Protein AF-A0A927M3L9-F1 (afdb_monomer)

Secondary structure (DSSP, 8-state):
-HHHHHHHHHHHHHSSSSS-GGGTS-HHHHHHHHHHHHHTT-HHHHHHHHHHHHHH----PPB-S-EEEE--TT-SS---HHHHHHHBS-EEEEE----S--TTHHHH-HHHHHHHHHHHHHHT-

Sequence (125 aa):
MGQAAWIYEKFAEWTDTDHDPEQVLTKDELLDNITLYWLTNTAASSARIYWEYAVAGTTTVKLDLPVGLSVFPREIVRVPRIWAERAFSDVVYFNDRVPAGGHFAAFEQPGIFTEEIRRFARQLR

InterPro domains:
  IPR029058 Alpha/Beta hydrolase fold [G3DSA:3.40.50.1820] (1-125)
  IPR029058 Alpha/Beta hydrolase fold [SSF53474] (2-123)

Solvent-accessible surface area (backbone atoms only — not comparable to full-atom values): 7274 Å² total; per-residue (Å²): 112,69,70,53,54,65,52,49,51,50,43,18,72,30,32,68,34,95,62,42,34,66,82,59,38,53,70,65,62,55,46,51,57,48,44,53,41,57,79,67,67,33,66,68,66,64,53,44,56,59,55,54,47,65,72,71,54,89,79,90,67,80,41,88,53,83,36,67,47,75,35,33,73,38,30,92,75,69,76,53,68,75,56,50,62,70,51,28,79,34,72,73,30,78,40,77,76,45,91,66,26,13,62,51,32,61,73,56,28,47,70,60,44,52,50,53,52,52,57,38,55,60,67,76,107

Organism: NCBI:txid1544732

Foldseek 3Di:
DVLLVVQLQCCLQFKQDVSCNCVQAPPVRSVVVSVVCVVVVCPVVVCVVVVVDVVVDDDQDEAADADADAAAPREPDRDDPVNVVVRYVHDQYYHDVQPGIGDPCCRRPVPSVVVSVVVSVVSVD

Radius of gyration: 16.93 Å; Cα contacts (8 Å, |Δi|>4): 145; chains: 1; bounding box: 40×29×40 Å

Mean predicted aligned error: 3.59 Å

pLDDT: mean 94.78, std 6.06, range [66.0, 98.69]

Nearest PDB structures (foldseek):
  5f4z-assembly3_E  TM=9.440E-01  e=2.034E-08  Streptomyces carzinostaticus subsp. neocarzinostaticus
  4qa9-assembly1_A  TM=8.925E-01  e=3.391E-07  Streptomyces carzinostaticus subsp. neocarzinostaticus
  6ix2-assembly1_A  TM=8.338E-01  e=4.901E-05  Aspergillus usamii
  6ix4-assembly1_B  TM=8.268E-01  e=4.901E-05  Aspergillus usamii
  4qla-assembly1_B  TM=8.390E-01  e=1.147E-04  Bombyx mori

Structure (mmCIF, N/CA/C/O backbone):
data_AF-A0A927M3L9-F1
#
_entry.id   AF-A0A927M3L9-F1
#
loop_
_atom_site.group_PDB
_atom_site.id
_atom_site.type_symbol
_atom_site.label_atom_id
_atom_site.label_alt_id
_atom_site.label_comp_id
_atom_site.label_asym_id
_atom_site.label_entity_id
_atom_site.label_seq_id
_atom_site.pdbx_PDB_ins_code
_atom_site.Cartn_x
_atom_site.Cartn_y
_atom_site.Cartn_z
_atom_site.occupancy
_atom_site.B_iso_or_equiv
_atom_site.auth_seq_id
_atom_site.auth_comp_id
_atom_site.auth_asym_id
_atom_site.auth_atom_id
_atom_site.pdbx_PDB_model_num
ATOM 1 N N . MET A 1 1 ? 19.461 -3.176 -13.000 1.00 76.88 1 MET A N 1
ATOM 2 C CA . MET A 1 1 ? 19.053 -4.519 -12.529 1.00 76.88 1 MET A CA 1
ATOM 3 C C . MET A 1 1 ? 18.798 -4.567 -11.022 1.00 76.88 1 MET A C 1
ATOM 5 O O . MET A 1 1 ? 17.689 -4.920 -10.658 1.00 76.88 1 MET A O 1
ATOM 9 N N . GLY A 1 2 ? 19.731 -4.157 -10.148 1.00 95.56 2 GLY A N 1
ATOM 10 C CA . GLY A 1 2 ? 19.532 -4.246 -8.684 1.00 95.56 2 GLY A CA 1
ATOM 11 C C . GLY A 1 2 ? 18.315 -3.486 -8.126 1.00 95.56 2 GLY A C 1
ATOM 12 O O . GLY A 1 2 ? 17.540 -4.067 -7.377 1.00 95.56 2 GLY A O 1
ATOM 13 N N . GLN A 1 3 ? 18.100 -2.229 -8.543 1.00 96.81 3 GLN A N 1
ATOM 14 C CA . GLN A 1 3 ? 16.969 -1.407 -8.073 1.00 96.81 3 GLN A CA 1
ATOM 15 C C . GLN A 1 3 ? 15.605 -2.057 -8.348 1.00 96.81 3 GLN A C 1
ATOM 17 O O . GLN A 1 3 ? 14.761 -2.131 -7.461 1.00 96.81 3 GLN A O 1
ATOM 22 N N . ALA A 1 4 ? 15.407 -2.524 -9.583 1.00 97.50 4 ALA A N 1
ATOM 23 C CA . ALA A 1 4 ? 14.156 -3.137 -10.007 1.00 97.50 4 ALA A CA 1
ATOM 24 C C . ALA A 1 4 ? 13.892 -4.441 -9.249 1.00 97.50 4 ALA A C 1
ATOM 26 O O . ALA A 1 4 ? 12.800 -4.615 -8.731 1.00 97.50 4 ALA A O 1
ATOM 27 N N . ALA A 1 5 ? 14.901 -5.310 -9.114 1.00 97.94 5 ALA A N 1
ATOM 28 C CA . ALA A 1 5 ? 14.761 -6.562 -8.371 1.00 97.94 5 ALA A CA 1
ATOM 29 C C . ALA A 1 5 ? 14.396 -6.327 -6.895 1.00 97.94 5 ALA A C 1
ATOM 31 O O . ALA A 1 5 ? 13.516 -6.999 -6.369 1.00 97.94 5 ALA A O 1
ATOM 32 N N . TRP A 1 6 ? 15.036 -5.345 -6.249 1.00 98.00 6 TRP A N 1
ATOM 33 C CA . TRP A 1 6 ? 14.796 -5.025 -4.840 1.00 98.00 6 TRP A CA 1
ATOM 34 C C . TRP A 1 6 ? 13.368 -4.544 -4.563 1.00 98.00 6 TRP A C 1
ATOM 36 O O . TRP A 1 6 ? 12.777 -4.911 -3.554 1.00 98.00 6 TRP A O 1
ATOM 46 N N . ILE A 1 7 ? 12.811 -3.713 -5.449 1.00 98.25 7 ILE A N 1
ATOM 47 C CA . ILE A 1 7 ? 11.434 -3.225 -5.307 1.00 98.25 7 ILE A CA 1
ATOM 48 C C . ILE A 1 7 ? 10.428 -4.299 -5.743 1.00 98.25 7 ILE A C 1
ATOM 50 O O . ILE A 1 7 ? 9.442 -4.523 -5.047 1.00 98.25 7 ILE A O 1
ATOM 54 N N . TYR A 1 8 ? 10.671 -4.977 -6.870 1.00 98.00 8 TYR A N 1
ATOM 55 C CA . TYR A 1 8 ? 9.743 -5.965 -7.429 1.00 98.00 8 TYR A CA 1
ATOM 56 C C . TYR A 1 8 ? 9.466 -7.119 -6.463 1.00 98.00 8 TYR A C 1
ATOM 58 O O . TYR A 1 8 ? 8.322 -7.543 -6.339 1.00 98.00 8 TYR A O 1
ATOM 66 N N . GLU A 1 9 ? 10.481 -7.591 -5.734 1.00 97.62 9 GLU A N 1
ATOM 67 C CA . GLU A 1 9 ? 10.293 -8.634 -4.718 1.00 97.62 9 GLU A CA 1
ATOM 68 C C . GLU A 1 9 ? 9.250 -8.235 -3.664 1.00 97.62 9 GLU A C 1
ATOM 70 O O . GLU A 1 9 ? 8.462 -9.079 -3.257 1.00 97.62 9 GLU A O 1
ATOM 75 N N . LYS A 1 10 ? 9.136 -6.951 -3.298 1.00 97.69 10 LYS A N 1
ATOM 76 C CA . LYS A 1 10 ? 8.090 -6.496 -2.365 1.00 97.69 10 LYS A CA 1
ATOM 77 C C . LYS A 1 10 ? 6.699 -6.567 -2.963 1.00 97.69 10 LYS A C 1
ATOM 79 O O . LYS A 1 10 ? 5.771 -6.950 -2.263 1.00 97.69 10 LYS A O 1
ATOM 84 N N . PHE A 1 11 ? 6.545 -6.245 -4.244 1.00 97.94 11 PHE A N 1
ATOM 85 C CA . PHE A 1 11 ? 5.267 -6.457 -4.919 1.00 97.94 11 PHE A CA 1
ATOM 86 C C . PHE A 1 11 ? 4.914 -7.944 -4.965 1.00 97.94 11 PHE A C 1
ATOM 88 O O . PHE A 1 11 ? 3.787 -8.299 -4.638 1.00 97.94 11 PHE A O 1
ATOM 95 N N . ALA A 1 12 ? 5.871 -8.813 -5.290 1.00 97.00 12 ALA A N 1
ATOM 96 C CA . ALA A 1 12 ? 5.629 -10.251 -5.322 1.00 97.00 12 ALA A CA 1
ATOM 97 C C . ALA A 1 12 ? 5.239 -10.814 -3.947 1.00 97.00 12 ALA A C 1
ATOM 99 O O . ALA A 1 12 ? 4.265 -11.546 -3.846 1.00 97.00 12 ALA A O 1
ATOM 100 N N . GLU A 1 13 ? 5.949 -10.443 -2.884 1.00 97.06 13 GLU A N 1
ATOM 101 C CA . GLU A 1 13 ? 5.699 -10.990 -1.546 1.00 97.06 13 GLU A CA 1
ATOM 102 C C . GLU A 1 13 ? 4.487 -10.373 -0.836 1.00 97.06 13 GLU A C 1
ATOM 104 O O . GLU A 1 13 ? 3.893 -11.018 0.028 1.00 97.06 13 GLU A O 1
ATOM 109 N N . TRP A 1 14 ? 4.158 -9.104 -1.105 1.00 97.62 14 TRP A N 1
ATOM 110 C CA . TRP A 1 14 ? 3.227 -8.341 -0.259 1.00 97.62 14 TRP A CA 1
ATOM 111 C C . TRP A 1 14 ? 1.893 -7.992 -0.920 1.00 97.62 14 TRP A C 1
ATOM 113 O O . TRP A 1 14 ? 1.011 -7.457 -0.245 1.00 97.62 14 TRP A O 1
ATOM 123 N N . THR A 1 15 ? 1.723 -8.272 -2.211 1.00 97.56 15 THR A N 1
ATOM 124 C CA . THR A 1 15 ? 0.401 -8.192 -2.852 1.00 97.56 15 THR A CA 1
ATOM 125 C C . THR A 1 15 ? -0.438 -9.428 -2.526 1.00 97.56 15 THR A C 1
ATOM 127 O O . THR A 1 15 ? 0.082 -10.466 -2.120 1.00 97.56 15 THR A O 1
ATOM 130 N N . ASP A 1 16 ? -1.755 -9.347 -2.720 1.00 96.50 16 ASP A N 1
ATOM 131 C CA . ASP A 1 16 ? -2.659 -10.502 -2.655 1.00 96.50 16 ASP A CA 1
ATOM 132 C C . ASP A 1 16 ? -2.583 -11.350 -3.923 1.00 96.50 16 ASP A C 1
ATOM 134 O O . ASP A 1 16 ? -3.559 -11.554 -4.643 1.00 96.50 16 ASP A O 1
ATOM 138 N N . THR A 1 17 ? -1.370 -11.810 -4.206 1.00 90.94 17 THR A N 1
ATOM 139 C CA . THR A 1 17 ? -1.034 -12.692 -5.312 1.00 90.94 17 THR A CA 1
ATOM 140 C C . THR A 1 17 ? -0.021 -13.707 -4.808 1.00 90.94 17 THR A C 1
ATOM 142 O O . THR A 1 17 ? 0.800 -13.409 -3.945 1.00 90.94 17 THR A O 1
ATOM 145 N N . ASP A 1 18 ? -0.096 -14.943 -5.282 1.00 91.62 18 ASP A N 1
ATOM 146 C CA . ASP A 1 18 ? 0.810 -16.015 -4.859 1.00 91.62 18 ASP A CA 1
ATOM 147 C C . ASP A 1 18 ? 2.198 -15.841 -5.510 1.00 91.62 18 ASP A C 1
ATOM 149 O O . ASP A 1 18 ? 2.578 -16.595 -6.401 1.00 91.62 18 ASP A O 1
ATOM 153 N N . HIS A 1 19 ? 2.927 -14.792 -5.110 1.00 93.81 19 HIS A N 1
ATOM 154 C CA . HIS A 1 19 ? 4.220 -14.365 -5.664 1.00 93.81 19 HIS A CA 1
ATOM 155 C C . HIS A 1 19 ? 4.187 -13.905 -7.135 1.00 93.81 19 HIS A C 1
ATOM 157 O O . HIS A 1 19 ? 5.226 -13.850 -7.798 1.00 93.81 19 HIS A O 1
ATOM 163 N N . ASP A 1 20 ? 3.010 -13.531 -7.642 1.00 96.62 20 ASP A N 1
ATOM 164 C CA . ASP A 1 20 ? 2.789 -13.095 -9.024 1.00 96.62 20 ASP A CA 1
ATOM 165 C C . ASP A 1 20 ? 2.012 -11.765 -9.066 1.00 96.62 20 ASP A C 1
ATOM 167 O O . ASP A 1 20 ? 0.802 -11.744 -9.325 1.00 96.62 20 ASP A O 1
ATOM 171 N N . PRO A 1 21 ? 2.693 -10.633 -8.804 1.00 96.81 21 PRO A N 1
ATOM 172 C CA . PRO A 1 21 ? 2.041 -9.337 -8.629 1.00 96.81 21 PRO A CA 1
ATOM 173 C C . PRO A 1 21 ? 1.352 -8.851 -9.907 1.00 96.81 21 PRO A C 1
ATOM 175 O O . PRO A 1 21 ? 0.476 -7.988 -9.842 1.00 96.81 21 PRO A O 1
ATOM 178 N N . GLU A 1 22 ? 1.700 -9.434 -11.060 1.00 97.25 22 GLU A N 1
ATOM 179 C CA . GLU A 1 22 ? 1.100 -9.118 -12.352 1.00 97.25 22 GLU A CA 1
ATOM 180 C C . GLU A 1 22 ? -0.383 -9.514 -12.457 1.00 97.25 22 GLU A C 1
ATOM 182 O O . GLU A 1 22 ? -1.092 -9.035 -13.343 1.00 97.25 22 GLU A O 1
ATOM 187 N N . GLN A 1 23 ? -0.887 -10.341 -11.530 1.00 96.94 23 GLN A N 1
ATOM 188 C CA . GLN A 1 23 ? -2.312 -10.687 -11.455 1.00 96.94 23 GLN A CA 1
ATOM 189 C C . GLN A 1 23 ? -3.194 -9.522 -10.992 1.00 96.94 23 GLN A C 1
ATOM 191 O O . GLN A 1 23 ? -4.393 -9.520 -11.278 1.00 96.94 23 GLN A O 1
ATOM 196 N N . VAL A 1 24 ? -2.623 -8.549 -10.274 1.00 97.25 24 VAL A N 1
ATOM 197 C CA . VAL A 1 24 ? -3.361 -7.402 -9.710 1.00 97.25 24 VAL A CA 1
ATOM 198 C C . VAL A 1 24 ? -2.770 -6.046 -10.099 1.00 97.25 24 VAL A C 1
ATOM 200 O O . VAL A 1 24 ? -3.479 -5.050 -10.000 1.00 97.25 24 VAL A O 1
ATOM 203 N N . LEU A 1 25 ? -1.519 -5.995 -10.571 1.00 97.88 25 LEU A N 1
ATOM 204 C CA . LEU A 1 25 ? -0.839 -4.783 -11.041 1.00 97.88 25 LEU A CA 1
ATOM 205 C C . LEU A 1 25 ? -0.213 -5.026 -12.413 1.00 97.88 25 LEU A C 1
ATOM 207 O O . LEU A 1 25 ? 0.530 -5.975 -12.610 1.00 97.88 25 LEU A O 1
ATOM 211 N N . THR A 1 26 ? -0.441 -4.149 -13.377 1.00 98.25 26 THR A N 1
ATOM 212 C CA . THR A 1 26 ? 0.198 -4.259 -14.693 1.00 98.25 26 THR A CA 1
ATOM 213 C C . THR A 1 26 ? 1.712 -4.027 -14.617 1.00 98.25 26 THR A C 1
ATOM 215 O O . THR A 1 26 ? 2.232 -3.374 -13.711 1.00 98.25 26 THR A O 1
ATOM 218 N N . LYS A 1 27 ? 2.454 -4.511 -15.622 1.00 97.75 27 LYS A N 1
ATOM 219 C CA . LYS A 1 27 ? 3.900 -4.244 -15.724 1.00 97.75 27 LYS A CA 1
ATOM 220 C C . LYS A 1 27 ? 4.222 -2.756 -15.751 1.00 97.75 27 LYS A C 1
ATOM 222 O O . LYS A 1 27 ? 5.211 -2.358 -15.148 1.00 97.75 27 LYS A O 1
ATOM 227 N N . ASP A 1 28 ? 3.405 -1.961 -16.436 1.00 98.62 28 ASP A N 1
ATOM 228 C CA . ASP A 1 28 ? 3.608 -0.515 -16.527 1.00 98.62 28 ASP A CA 1
ATOM 229 C C . ASP A 1 28 ? 3.418 0.142 -15.157 1.00 98.62 28 ASP A C 1
ATOM 231 O O . ASP A 1 28 ? 4.273 0.907 -14.735 1.00 98.62 28 ASP A O 1
ATOM 235 N N . GLU A 1 29 ? 2.396 -0.248 -14.394 1.00 98.44 29 GLU A N 1
ATOM 236 C CA . GLU A 1 29 ? 2.190 0.210 -13.013 1.00 98.44 29 GLU A CA 1
ATOM 237 C C . GLU A 1 29 ? 3.375 -0.129 -12.089 1.00 98.44 29 GLU A C 1
ATOM 239 O O . GLU A 1 29 ? 3.853 0.720 -11.328 1.00 98.44 29 GLU A O 1
ATOM 244 N N . LEU A 1 30 ? 3.895 -1.357 -12.178 1.00 98.38 30 LEU A N 1
ATOM 245 C CA . LEU A 1 30 ? 5.076 -1.783 -11.419 1.00 98.38 30 LEU A CA 1
ATOM 246 C C . LEU A 1 30 ? 6.328 -0.997 -11.841 1.00 98.38 30 LEU A C 1
ATOM 248 O O . LEU A 1 30 ? 7.110 -0.544 -10.997 1.00 98.38 30 LEU A O 1
ATOM 252 N N . LEU A 1 31 ? 6.526 -0.820 -13.150 1.00 98.31 31 LEU A N 1
ATOM 253 C CA . LEU A 1 31 ? 7.666 -0.099 -13.706 1.00 98.31 31 LEU A CA 1
ATOM 254 C C . LEU A 1 31 ? 7.592 1.401 -13.444 1.00 98.31 31 LEU A C 1
ATOM 256 O O . LEU A 1 31 ? 8.645 1.991 -13.224 1.00 98.31 31 LEU A O 1
ATOM 260 N N . ASP A 1 32 ? 6.413 2.012 -13.405 1.00 98.62 32 ASP A N 1
ATOM 261 C CA . ASP A 1 32 ? 6.235 3.425 -13.070 1.00 98.62 32 ASP A CA 1
ATOM 262 C C . ASP A 1 32 ? 6.747 3.704 -11.655 1.00 98.62 32 ASP A C 1
ATOM 264 O O . ASP A 1 32 ? 7.530 4.636 -11.438 1.00 98.62 32 ASP A O 1
ATOM 268 N N . ASN A 1 33 ? 6.399 2.839 -10.695 1.00 98.50 33 ASN A N 1
ATOM 269 C CA . ASN A 1 33 ? 6.901 2.945 -9.328 1.00 98.50 33 ASN A CA 1
ATOM 270 C C . ASN A 1 33 ? 8.429 2.776 -9.276 1.00 98.50 33 ASN A C 1
ATOM 272 O O . ASN A 1 33 ? 9.134 3.630 -8.741 1.00 98.50 33 ASN A O 1
ATOM 276 N N . ILE A 1 34 ? 8.968 1.725 -9.901 1.00 98.44 34 ILE A N 1
ATOM 277 C CA .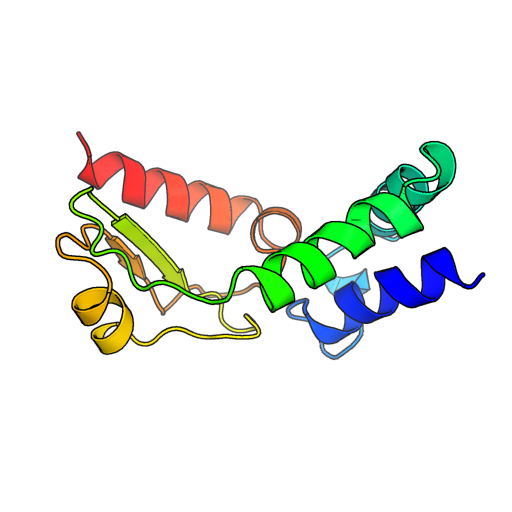 ILE A 1 34 ? 10.419 1.477 -9.949 1.00 98.44 34 ILE A CA 1
ATOM 278 C C . ILE A 1 34 ? 11.162 2.644 -10.622 1.00 98.44 34 ILE A C 1
ATOM 280 O O . ILE A 1 34 ? 12.230 3.067 -10.163 1.00 98.44 34 ILE A O 1
ATOM 284 N N . THR A 1 35 ? 10.598 3.180 -11.701 1.00 98.56 35 THR A N 1
ATOM 285 C CA . THR A 1 35 ? 11.169 4.274 -12.491 1.00 98.56 35 THR A CA 1
ATOM 286 C C . THR A 1 35 ? 11.197 5.571 -11.696 1.00 98.56 35 THR A C 1
ATOM 288 O O . THR A 1 35 ? 12.180 6.306 -11.793 1.00 98.56 35 THR A O 1
ATOM 291 N N . LEU A 1 36 ? 10.201 5.829 -10.844 1.00 98.62 36 LEU A N 1
ATOM 292 C CA . LEU A 1 36 ? 10.218 6.971 -9.930 1.00 98.62 36 LEU A CA 1
ATOM 293 C C . LEU A 1 36 ? 11.461 6.950 -9.026 1.00 98.62 36 LEU A C 1
ATOM 295 O O . LEU A 1 36 ? 12.172 7.954 -8.941 1.00 98.62 36 LEU A O 1
ATOM 299 N N . TYR A 1 37 ? 11.777 5.810 -8.403 1.00 98.56 37 TYR A N 1
ATOM 300 C CA . TYR A 1 37 ? 12.987 5.665 -7.580 1.00 98.56 37 TYR A CA 1
ATOM 301 C C . TYR A 1 37 ? 14.271 5.811 -8.402 1.00 98.56 37 TYR A C 1
ATOM 303 O O . TYR A 1 37 ? 15.238 6.431 -7.951 1.00 98.56 37 TYR A O 1
ATOM 311 N N . TRP A 1 38 ? 14.279 5.251 -9.614 1.00 98.38 38 TRP A N 1
ATOM 312 C CA . TRP A 1 38 ? 15.431 5.289 -10.508 1.00 98.38 38 TRP A CA 1
ATOM 313 C C . TRP A 1 38 ? 15.748 6.708 -10.994 1.00 98.38 38 TRP A C 1
ATOM 315 O O . TRP A 1 38 ? 16.864 7.188 -10.801 1.00 98.38 38 TRP A O 1
ATOM 325 N N . LEU A 1 39 ? 14.771 7.401 -11.585 1.00 98.62 39 LEU A N 1
ATOM 326 C CA . LEU A 1 39 ? 14.967 8.723 -12.190 1.00 98.62 39 LEU A CA 1
ATOM 327 C C . LEU A 1 39 ? 15.281 9.803 -11.157 1.00 98.62 39 LEU A C 1
ATOM 329 O O . LEU A 1 39 ? 16.007 10.748 -11.456 1.00 98.62 39 LEU A O 1
ATOM 333 N N . THR A 1 40 ? 14.761 9.662 -9.939 1.00 98.62 40 THR A N 1
ATOM 334 C CA . THR A 1 40 ? 15.047 10.602 -8.849 1.00 98.62 40 THR A CA 1
ATOM 335 C C . THR A 1 40 ? 16.329 10.260 -8.085 1.00 98.62 40 THR A C 1
ATOM 337 O O . THR A 1 40 ? 16.762 11.051 -7.249 1.00 98.62 40 THR A O 1
ATOM 340 N N . ASN A 1 41 ? 16.959 9.112 -8.371 1.00 98.25 41 ASN A N 1
ATOM 341 C CA . ASN A 1 41 ? 18.135 8.599 -7.667 1.00 98.25 41 ASN A CA 1
ATOM 342 C C . ASN A 1 41 ? 17.933 8.531 -6.137 1.00 98.25 41 ASN A C 1
ATOM 344 O O . ASN A 1 41 ? 18.803 8.910 -5.349 1.00 98.25 41 ASN A O 1
ATOM 348 N N . THR A 1 42 ? 16.755 8.070 -5.704 1.00 98.56 42 THR A N 1
ATOM 349 C CA . THR A 1 42 ? 16.322 8.136 -4.295 1.00 98.56 42 THR A CA 1
ATOM 350 C C . THR A 1 42 ? 16.450 6.829 -3.523 1.00 98.56 42 THR A C 1
ATOM 352 O O . THR A 1 42 ? 16.070 6.779 -2.360 1.00 98.56 42 THR A O 1
ATOM 355 N N . ALA A 1 43 ? 17.058 5.788 -4.096 1.00 97.81 43 ALA A N 1
ATOM 356 C CA . ALA A 1 43 ? 17.233 4.494 -3.428 1.00 97.81 43 ALA A CA 1
ATOM 357 C C . ALA A 1 43 ? 17.885 4.608 -2.037 1.00 97.81 43 ALA A C 1
ATOM 359 O O . ALA A 1 43 ? 17.400 4.056 -1.050 1.00 97.81 43 ALA A O 1
ATOM 360 N N . ALA A 1 44 ? 18.982 5.366 -1.943 1.00 97.94 44 ALA A N 1
ATOM 361 C CA . ALA A 1 44 ? 19.703 5.537 -0.687 1.00 97.94 44 ALA A CA 1
ATOM 362 C C . ALA A 1 44 ? 18.976 6.488 0.272 1.00 97.94 44 ALA A C 1
ATOM 364 O O . ALA A 1 44 ? 18.988 6.261 1.479 1.00 97.94 44 ALA A O 1
ATOM 365 N N . SER A 1 45 ? 18.358 7.560 -0.234 1.00 98.31 45 SER A N 1
ATOM 366 C CA . SER A 1 45 ? 17.660 8.528 0.617 1.00 98.31 45 SER A CA 1
ATOM 367 C C . SER A 1 45 ? 16.369 7.952 1.193 1.00 98.31 45 SER A C 1
ATOM 369 O O . SER A 1 45 ? 16.115 8.158 2.376 1.00 98.31 45 SER A O 1
ATOM 371 N N . SER A 1 46 ? 15.609 7.166 0.424 1.00 98.00 46 SER A N 1
ATOM 372 C CA . SER A 1 46 ? 14.428 6.461 0.929 1.00 98.00 46 SER A CA 1
ATOM 373 C C . SER A 1 46 ? 14.796 5.389 1.952 1.00 98.00 46 SER A C 1
ATOM 375 O O . SER A 1 46 ? 14.077 5.212 2.927 1.00 98.00 46 SER A O 1
ATOM 377 N N . ALA A 1 47 ? 15.934 4.705 1.789 1.00 97.69 47 ALA A N 1
ATOM 378 C CA . ALA A 1 47 ? 16.396 3.700 2.747 1.00 97.69 47 ALA A CA 1
ATOM 379 C C . ALA A 1 47 ? 16.778 4.293 4.119 1.00 97.69 47 ALA A C 1
ATOM 381 O O . ALA A 1 47 ? 16.703 3.597 5.131 1.00 97.69 47 ALA A O 1
ATOM 382 N N . ARG A 1 48 ? 17.151 5.579 4.194 1.00 97.56 48 ARG A N 1
ATOM 383 C CA . ARG A 1 48 ? 17.552 6.217 5.464 1.00 97.56 48 ARG A CA 1
ATOM 384 C C . ARG A 1 48 ? 16.436 6.243 6.502 1.00 97.56 48 ARG A C 1
ATOM 386 O O . ARG A 1 48 ? 16.749 6.160 7.683 1.00 97.56 48 ARG A O 1
ATOM 393 N N . ILE A 1 49 ? 15.163 6.277 6.094 1.00 96.06 49 ILE A N 1
ATOM 394 C CA . ILE A 1 49 ? 14.044 6.267 7.051 1.00 96.06 49 ILE A CA 1
ATOM 395 C C . ILE A 1 49 ? 14.065 5.024 7.952 1.00 96.06 49 ILE A C 1
ATOM 397 O O . ILE A 1 49 ? 13.707 5.114 9.121 1.00 96.06 49 ILE A O 1
ATOM 401 N N . TYR A 1 50 ? 14.553 3.886 7.445 1.00 94.69 50 TYR A N 1
ATOM 402 C CA . TYR A 1 50 ? 14.686 2.657 8.228 1.00 94.69 50 TYR A CA 1
ATOM 403 C C . TYR A 1 50 ? 15.739 2.797 9.329 1.00 94.69 50 TYR A C 1
ATOM 405 O O . TYR A 1 50 ? 15.525 2.325 10.444 1.00 94.69 50 TYR A O 1
ATOM 413 N N . TRP A 1 51 ? 16.858 3.467 9.034 1.00 95.69 51 TRP A N 1
ATOM 414 C CA . TRP A 1 51 ? 17.889 3.760 10.029 1.00 95.69 51 TRP A CA 1
ATOM 415 C C . TRP A 1 51 ? 17.368 4.728 11.090 1.00 95.69 51 TRP A C 1
ATOM 417 O O . TRP A 1 51 ? 17.474 4.441 12.279 1.00 95.69 51 TRP A O 1
ATOM 427 N N . GLU A 1 52 ? 16.746 5.831 10.667 1.00 94.88 52 GLU A N 1
ATOM 428 C CA . GLU A 1 52 ? 16.185 6.820 11.593 1.00 94.88 52 GLU A CA 1
ATOM 429 C C . GLU A 1 52 ? 15.125 6.197 12.509 1.00 94.88 52 GLU A C 1
ATOM 431 O O . GLU A 1 52 ? 15.138 6.427 13.716 1.00 94.88 52 GLU A O 1
ATOM 436 N N . TYR A 1 53 ? 14.256 5.338 11.968 1.00 91.81 53 TYR A N 1
ATOM 437 C CA . TYR A 1 53 ? 13.277 4.592 12.757 1.00 91.81 53 TYR A CA 1
ATOM 438 C C . TYR A 1 53 ? 13.939 3.645 13.769 1.00 91.81 53 TYR A C 1
ATOM 440 O O . TYR A 1 53 ? 13.551 3.620 14.937 1.00 91.81 53 TYR A O 1
ATOM 448 N N . ALA A 1 54 ? 14.958 2.887 13.349 1.00 92.69 54 ALA A N 1
ATOM 449 C CA . ALA A 1 54 ? 15.672 1.963 14.229 1.00 92.69 54 ALA A CA 1
ATOM 450 C C . ALA A 1 54 ? 16.396 2.685 15.379 1.00 92.69 54 ALA A C 1
ATOM 452 O O . ALA A 1 54 ? 16.452 2.159 16.489 1.00 92.69 54 ALA A O 1
ATOM 453 N N . VAL A 1 55 ? 16.923 3.888 15.126 1.00 93.25 55 VAL A N 1
ATOM 454 C CA . VAL A 1 55 ? 17.599 4.719 16.134 1.00 93.25 55 VAL A CA 1
ATOM 455 C C . VAL A 1 55 ? 16.603 5.411 17.065 1.00 93.25 55 VAL A C 1
ATOM 457 O O . VAL A 1 55 ? 16.830 5.445 18.273 1.00 93.25 55 VAL A O 1
ATOM 460 N N . ALA A 1 56 ? 15.506 5.955 16.529 1.00 89.62 56 ALA A N 1
ATOM 461 C CA . ALA A 1 56 ? 14.484 6.637 17.323 1.00 89.62 56 ALA A CA 1
ATOM 462 C C . ALA A 1 56 ? 13.736 5.676 18.263 1.00 89.62 56 ALA A C 1
ATOM 464 O O . ALA A 1 56 ? 13.311 6.073 19.350 1.00 89.62 56 ALA A O 1
ATOM 465 N N . GLY A 1 57 ? 13.592 4.412 17.854 1.00 82.19 57 GLY A N 1
ATOM 466 C CA . GLY A 1 57 ? 12.815 3.414 18.575 1.00 82.19 57 GLY A CA 1
ATOM 467 C C . GLY A 1 57 ? 11.310 3.699 18.543 1.00 82.19 57 GLY A C 1
ATOM 468 O O . GLY A 1 57 ? 10.832 4.707 18.021 1.00 82.19 57 GLY A O 1
ATOM 469 N N . THR A 1 58 ? 10.525 2.784 19.106 1.00 75.94 58 THR A N 1
ATOM 470 C CA . THR A 1 58 ? 9.065 2.917 19.157 1.00 75.94 58 THR A CA 1
ATOM 471 C C . THR A 1 58 ? 8.626 3.491 20.493 1.00 75.94 58 THR A C 1
ATOM 473 O O . THR A 1 58 ? 8.771 2.838 21.527 1.00 75.94 58 THR A O 1
ATOM 476 N N . THR A 1 59 ? 8.019 4.676 20.478 1.00 73.69 59 THR A N 1
ATOM 477 C CA . THR A 1 59 ? 7.275 5.188 21.636 1.00 73.69 59 THR A CA 1
ATOM 478 C C . THR A 1 59 ? 5.791 4.948 21.411 1.00 73.69 59 THR A C 1
ATOM 480 O O . THR A 1 59 ? 5.237 5.374 20.400 1.00 73.69 59 THR A O 1
ATOM 483 N N . THR A 1 60 ? 5.134 4.261 22.346 1.00 71.00 60 THR A N 1
ATOM 484 C CA . THR A 1 60 ? 3.674 4.122 22.296 1.00 71.00 60 THR A CA 1
ATOM 485 C C . THR A 1 60 ? 3.058 5.427 22.772 1.00 71.00 60 THR A C 1
ATOM 487 O O . THR A 1 60 ? 3.145 5.765 23.951 1.00 71.00 60 THR A O 1
ATOM 490 N N . VAL A 1 61 ? 2.453 6.169 21.851 1.00 75.69 61 VAL A N 1
ATOM 491 C CA . VAL A 1 61 ? 1.661 7.354 22.177 1.00 75.69 61 VAL A CA 1
ATOM 492 C C . VAL A 1 61 ? 0.199 6.948 22.124 1.00 75.69 61 VAL A C 1
ATOM 494 O O . VAL A 1 61 ? -0.257 6.398 21.123 1.00 75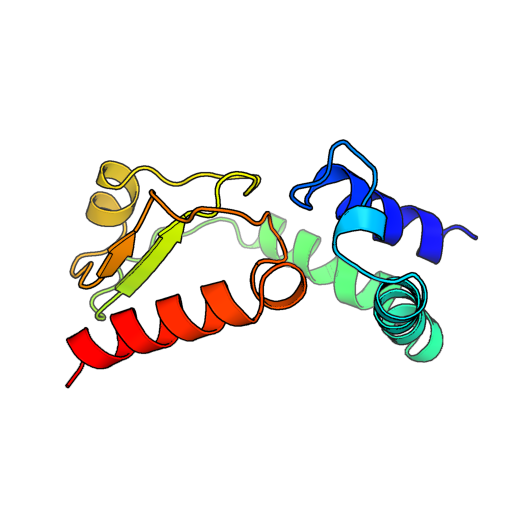.69 61 VAL A O 1
ATOM 497 N N . LYS A 1 62 ? -0.535 7.205 23.208 1.00 75.88 62 LYS A N 1
ATOM 498 C CA . LYS A 1 62 ? -1.985 7.030 23.205 1.00 75.88 62 LYS A CA 1
ATOM 499 C C . LYS A 1 62 ? -2.589 8.098 22.293 1.00 75.88 62 LYS A C 1
ATOM 501 O O . LYS A 1 62 ? -2.401 9.288 22.536 1.00 75.88 62 LYS A O 1
ATOM 506 N N . LEU A 1 63 ? -3.266 7.665 21.235 1.00 84.62 63 LEU A N 1
ATOM 507 C CA . LEU A 1 63 ? -3.916 8.560 20.284 1.00 84.62 63 LEU A CA 1
ATOM 508 C C . LEU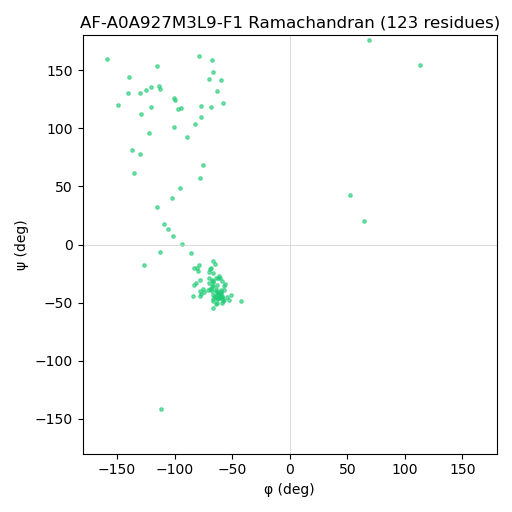 A 1 63 ? -5.382 8.749 20.686 1.00 84.62 63 LEU A C 1
ATOM 510 O O . LEU A 1 63 ? -6.141 7.781 20.680 1.00 84.62 63 LEU A O 1
ATOM 514 N N . ASP A 1 64 ? -5.752 9.992 21.003 1.00 87.19 64 ASP A N 1
ATOM 515 C CA . ASP A 1 64 ? -7.112 10.400 21.388 1.00 87.19 64 ASP A CA 1
ATOM 516 C C . ASP A 1 64 ? -7.865 11.092 20.233 1.00 87.19 64 ASP A C 1
ATOM 518 O O . ASP A 1 64 ? -8.561 12.087 20.420 1.00 87.19 64 ASP A O 1
ATOM 522 N N . LEU A 1 65 ? -7.694 10.577 19.013 1.00 91.94 65 LEU A N 1
ATOM 523 C CA . LEU A 1 65 ? -8.437 10.992 17.818 1.00 91.94 65 LEU A CA 1
ATOM 524 C C . LEU A 1 65 ? -9.295 9.823 17.315 1.00 91.94 65 LEU A C 1
ATOM 526 O O . LEU A 1 65 ? -8.871 8.681 17.492 1.00 91.94 65 LEU A O 1
ATOM 530 N N . PRO A 1 66 ? -10.418 10.079 16.619 1.00 95.19 66 PRO A N 1
ATOM 531 C CA . PRO A 1 66 ? -11.176 9.030 15.945 1.00 95.19 66 PRO A CA 1
ATOM 532 C C . PRO A 1 66 ? -10.313 8.273 14.924 1.00 95.19 66 PRO A C 1
ATOM 534 O O . PRO A 1 66 ? -9.791 8.865 13.975 1.00 95.19 66 PRO A O 1
ATOM 537 N N . VAL A 1 67 ? -10.181 6.956 15.092 1.00 95.81 67 VAL A N 1
ATOM 538 C CA . VAL A 1 67 ? -9.369 6.081 14.232 1.00 95.81 67 VAL A CA 1
ATOM 539 C C . VAL A 1 67 ? -10.246 5.103 13.456 1.00 95.81 67 VAL A C 1
ATOM 541 O O . VAL A 1 67 ? -11.153 4.472 14.002 1.00 95.81 67 VAL A O 1
ATOM 544 N N . GLY A 1 68 ? -9.938 4.944 12.168 1.00 96.19 68 GLY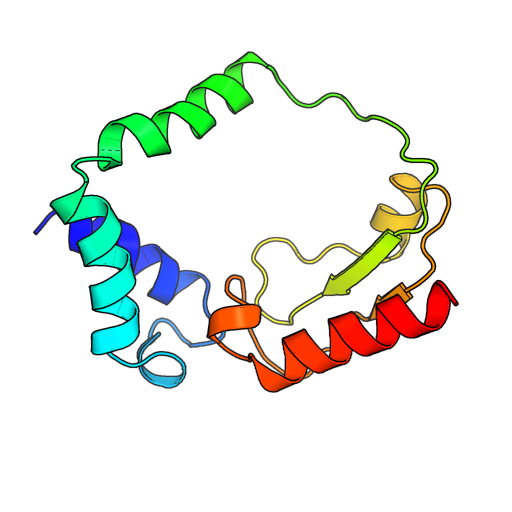 A N 1
ATOM 545 C CA . GLY A 1 68 ? -10.484 3.897 11.312 1.00 96.19 68 GLY A CA 1
ATOM 546 C C . GLY A 1 68 ? -9.413 2.891 10.899 1.00 96.19 68 GLY A C 1
ATOM 547 O O . GLY A 1 68 ? -8.333 3.293 10.474 1.00 96.19 68 GLY A O 1
ATOM 548 N N . LEU A 1 69 ? -9.710 1.592 10.984 1.00 97.06 69 LEU A N 1
ATOM 549 C CA . LEU A 1 69 ? -8.829 0.517 10.521 1.00 97.06 69 LEU A CA 1
ATOM 550 C C . LEU A 1 69 ? -9.550 -0.403 9.532 1.00 97.06 69 LEU A C 1
ATOM 552 O O . LEU A 1 69 ? -10.652 -0.879 9.796 1.00 97.06 69 LEU A O 1
ATOM 556 N N . SER A 1 70 ? -8.890 -0.700 8.415 1.00 97.75 70 SER A N 1
ATOM 557 C CA . SER A 1 70 ? -9.313 -1.733 7.461 1.00 97.75 70 SER A CA 1
ATOM 558 C C . SER A 1 70 ? -8.188 -2.755 7.357 1.00 97.75 70 SER A C 1
ATOM 560 O O . SER A 1 70 ? -7.071 -2.391 7.000 1.00 97.75 70 SER A O 1
ATOM 562 N N . VAL A 1 71 ? -8.450 -4.010 7.716 1.00 97.69 71 VAL A N 1
ATOM 563 C CA . VAL A 1 71 ? -7.443 -5.077 7.733 1.00 97.69 71 VAL A CA 1
ATOM 564 C C . VAL A 1 71 ? -7.605 -5.915 6.472 1.00 97.69 71 VAL A C 1
ATOM 566 O O . VAL A 1 71 ? -8.505 -6.751 6.377 1.00 97.69 71 VAL A O 1
ATOM 569 N N . PHE A 1 72 ? -6.728 -5.666 5.503 1.00 97.44 72 PHE A N 1
ATOM 570 C CA . PHE A 1 72 ? -6.674 -6.388 4.236 1.00 97.44 72 PHE A CA 1
ATOM 571 C C . PHE A 1 72 ? -6.168 -7.830 4.449 1.00 97.44 72 PHE A C 1
ATOM 573 O O . PHE A 1 72 ? -5.324 -8.070 5.321 1.00 97.44 72 PHE A O 1
ATOM 580 N N . PRO A 1 73 ? -6.707 -8.822 3.716 1.00 95.94 73 PRO A N 1
ATOM 581 C CA . PRO A 1 73 ? -6.485 -10.239 4.009 1.00 95.94 73 PRO A CA 1
ATOM 582 C C . PRO A 1 73 ? -5.029 -10.698 3.858 1.00 95.94 73 PRO A C 1
ATOM 584 O O . PRO A 1 73 ? -4.629 -11.616 4.583 1.00 95.94 73 PRO A O 1
ATOM 587 N N . ARG A 1 74 ? -4.242 -10.060 2.980 1.00 95.81 74 ARG A N 1
ATOM 588 C CA . ARG A 1 74 ? -2.813 -10.353 2.758 1.00 95.81 74 ARG A CA 1
ATOM 589 C C . ARG A 1 74 ? -1.857 -9.282 3.275 1.00 95.81 74 ARG A C 1
ATOM 591 O O . ARG A 1 74 ? -0.692 -9.268 2.902 1.00 95.81 74 ARG A O 1
ATOM 598 N N . GLU A 1 75 ? -2.319 -8.405 4.161 1.00 95.31 75 GLU A N 1
ATOM 599 C CA . GLU A 1 75 ? -1.408 -7.501 4.863 1.00 95.31 75 GLU A CA 1
ATOM 600 C C . GLU A 1 75 ? -0.371 -8.300 5.678 1.00 95.31 75 GLU A C 1
ATOM 602 O O . GLU A 1 75 ? -0.694 -9.312 6.306 1.00 95.31 75 GLU A O 1
ATOM 607 N N . ILE A 1 76 ? 0.870 -7.811 5.698 1.00 94.19 76 ILE A N 1
ATOM 608 C CA . ILE A 1 76 ? 2.022 -8.411 6.383 1.00 94.19 76 ILE A CA 1
ATOM 609 C C . ILE A 1 76 ? 1.745 -8.505 7.887 1.00 94.19 76 ILE A C 1
ATOM 611 O O . ILE A 1 76 ? 2.059 -9.501 8.539 1.00 94.19 76 ILE A O 1
ATOM 615 N N . VAL A 1 77 ? 1.129 -7.457 8.444 1.00 90.81 77 VAL A N 1
ATOM 616 C CA . VAL A 1 77 ? 0.754 -7.373 9.857 1.00 90.81 77 VAL A CA 1
ATOM 617 C C . VAL A 1 77 ? -0.746 -7.145 9.989 1.00 90.81 77 VAL A C 1
ATOM 619 O O . VAL A 1 77 ? -1.247 -6.021 9.980 1.00 90.81 77 VAL A O 1
ATOM 622 N N . ARG A 1 78 ? -1.486 -8.236 10.180 1.00 91.88 78 ARG A N 1
ATOM 623 C CA . ARG A 1 78 ? -2.931 -8.186 10.421 1.00 91.88 78 ARG A CA 1
ATOM 624 C C . ARG A 1 78 ? -3.216 -7.891 11.887 1.00 91.88 78 ARG A C 1
ATOM 626 O O . ARG A 1 78 ? -3.094 -8.766 12.740 1.00 91.88 78 ARG A O 1
ATOM 633 N N . VAL A 1 79 ? -3.605 -6.651 12.170 1.00 90.25 79 VAL A N 1
ATOM 634 C CA . VAL A 1 79 ? -3.870 -6.171 13.531 1.00 90.25 79 VAL A CA 1
ATOM 635 C C . VAL A 1 79 ? -5.232 -6.679 14.029 1.00 90.25 79 VAL A C 1
ATOM 637 O O . VAL A 1 79 ? -6.260 -6.320 13.455 1.00 90.25 79 VAL A O 1
ATOM 640 N N . PRO A 1 80 ? -5.292 -7.467 15.119 1.00 93.50 80 PRO A N 1
ATOM 641 C CA . P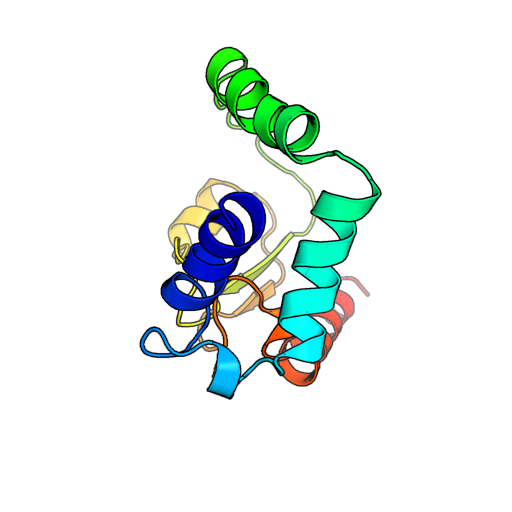RO A 1 80 ? -6.555 -7.825 15.757 1.00 93.50 80 PRO A CA 1
ATOM 642 C C . PRO A 1 80 ? -7.231 -6.600 16.379 1.00 93.50 80 PRO A C 1
ATOM 644 O O . PRO A 1 80 ? -6.558 -5.729 16.935 1.00 93.50 80 PRO A O 1
ATOM 647 N N . ARG A 1 81 ? -8.568 -6.581 16.406 1.00 94.00 81 ARG A N 1
ATOM 648 C CA . ARG A 1 81 ? -9.349 -5.490 17.021 1.00 94.00 81 ARG A CA 1
ATOM 649 C C . ARG A 1 81 ? -8.904 -5.166 18.449 1.00 94.00 81 ARG A C 1
ATOM 651 O O . ARG A 1 81 ? -8.696 -4.005 18.775 1.00 94.00 81 ARG A O 1
ATOM 658 N N . ILE A 1 82 ? -8.664 -6.192 19.267 1.00 92.88 82 ILE A N 1
ATOM 659 C CA . ILE A 1 82 ? -8.216 -6.023 20.657 1.00 92.88 82 ILE A CA 1
ATOM 660 C C . ILE A 1 82 ? -6.864 -5.303 20.775 1.00 92.88 82 ILE A C 1
ATOM 662 O O . ILE A 1 82 ? -6.597 -4.666 21.788 1.00 92.88 82 ILE A O 1
ATOM 666 N N . TRP A 1 83 ? -5.988 -5.390 19.770 1.00 91.38 83 TRP A N 1
ATOM 667 C CA . TRP A 1 83 ? -4.735 -4.630 19.766 1.00 91.38 83 TRP A CA 1
ATOM 668 C C . TRP A 1 83 ? -4.976 -3.175 19.371 1.00 91.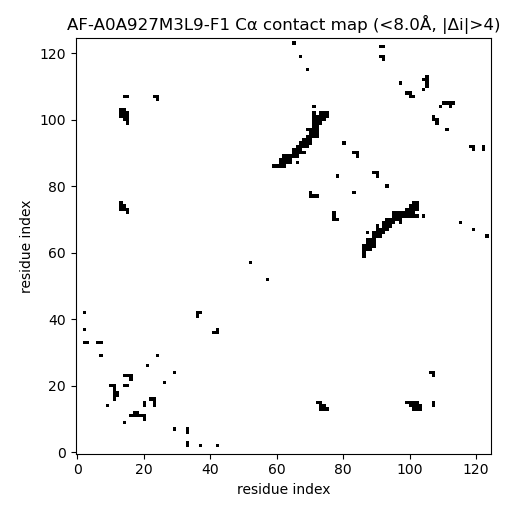38 83 TRP A C 1
ATOM 670 O O . TRP A 1 83 ? -4.423 -2.284 20.011 1.00 91.38 83 TRP A O 1
ATOM 680 N N . ALA A 1 84 ? -5.847 -2.933 18.387 1.00 91.19 84 ALA A N 1
ATOM 681 C CA . ALA A 1 84 ? -6.242 -1.583 17.995 1.00 91.19 84 ALA A CA 1
ATOM 682 C C . ALA A 1 84 ? -6.906 -0.827 19.160 1.00 91.19 84 ALA A C 1
ATOM 684 O O . ALA A 1 84 ? -6.504 0.287 19.466 1.00 91.19 84 ALA A O 1
ATOM 685 N N . GLU A 1 85 ? -7.836 -1.460 19.876 1.00 91.31 85 GLU A N 1
ATOM 686 C CA . GLU A 1 85 ? -8.533 -0.873 21.036 1.00 91.31 85 GLU A CA 1
ATOM 687 C C . GLU A 1 85 ? -7.621 -0.656 22.257 1.00 91.31 85 GLU A C 1
ATOM 689 O O . GLU A 1 85 ? -7.932 0.135 23.143 1.00 91.31 85 GLU A O 1
ATOM 694 N N . ARG A 1 86 ? -6.477 -1.349 22.329 1.00 89.31 86 ARG A N 1
ATOM 695 C CA . ARG A 1 86 ? -5.447 -1.080 23.348 1.00 89.31 86 ARG A CA 1
ATOM 696 C C . ARG A 1 86 ? -4.554 0.098 22.972 1.00 89.31 86 ARG A C 1
ATOM 698 O O . ARG A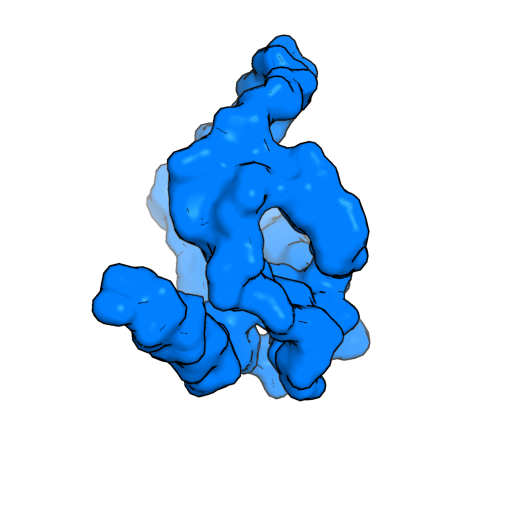 1 86 ? -4.073 0.791 23.864 1.00 89.31 86 ARG A O 1
ATOM 705 N N . ALA A 1 87 ? -4.296 0.285 21.680 1.00 87.94 87 ALA A N 1
ATOM 706 C CA . ALA A 1 87 ? -3.428 1.342 21.168 1.00 87.94 87 ALA A CA 1
ATOM 707 C C . ALA A 1 87 ? -4.159 2.688 21.024 1.00 87.94 87 ALA A C 1
ATOM 709 O O . ALA A 1 87 ? -3.569 3.743 21.261 1.00 87.94 87 ALA A O 1
ATOM 710 N N . PHE A 1 88 ? -5.441 2.651 20.659 1.00 91.31 88 PHE A N 1
ATOM 711 C CA . PHE A 1 88 ? -6.257 3.816 20.332 1.00 91.31 88 PHE A CA 1
ATOM 712 C C . PHE A 1 88 ? -7.460 3.901 21.265 1.00 91.31 88 PHE A C 1
ATOM 714 O O . PHE A 1 88 ? -8.122 2.897 21.518 1.00 91.31 88 PHE A O 1
ATOM 721 N N . SER A 1 89 ? -7.754 5.097 21.774 1.00 91.69 89 SER A N 1
ATOM 722 C CA . SER A 1 89 ? -8.882 5.292 22.690 1.00 91.69 89 SER A CA 1
ATOM 723 C C . SER A 1 89 ? -10.235 5.412 21.993 1.00 91.69 89 SER A C 1
ATOM 725 O O . SER A 1 89 ? -11.250 5.178 22.643 1.00 91.69 89 SER A O 1
ATOM 727 N N . ASP A 1 90 ? -10.251 5.737 20.697 1.00 93.88 90 ASP A N 1
ATOM 728 C CA . ASP A 1 90 ? -11.473 5.961 19.923 1.00 93.88 90 ASP A CA 1
ATOM 729 C C . ASP A 1 90 ? -11.404 5.296 18.535 1.00 93.88 90 ASP A C 1
ATOM 731 O O . ASP A 1 90 ? -11.072 5.919 17.528 1.00 93.88 90 ASP A O 1
ATOM 735 N N . VAL A 1 91 ? -11.684 3.989 18.470 1.00 9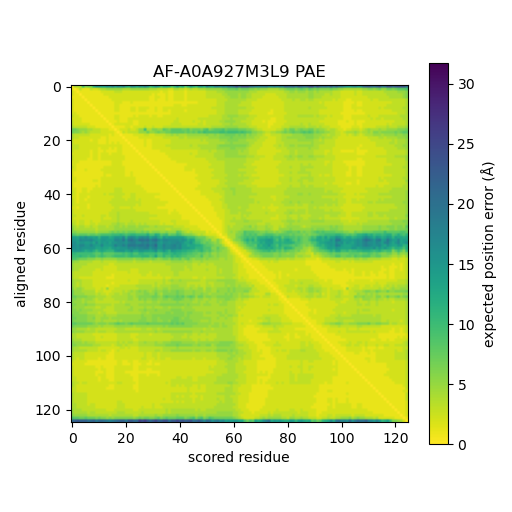5.06 91 VAL A N 1
ATOM 736 C CA . VAL A 1 91 ? -11.770 3.243 17.201 1.00 95.06 91 VAL A CA 1
ATOM 737 C C . VAL A 1 91 ? -13.204 3.307 16.665 1.00 95.06 91 VAL A C 1
ATOM 739 O O . VAL A 1 91 ? -14.042 2.466 16.992 1.00 95.06 91 VAL A O 1
ATOM 742 N N . VAL A 1 92 ? -13.483 4.288 15.806 1.00 96.88 92 VAL A N 1
ATOM 743 C CA . VAL A 1 92 ? -14.827 4.534 15.242 1.00 96.88 92 VAL A CA 1
ATOM 744 C C . VAL A 1 92 ? -15.158 3.653 14.038 1.00 96.88 92 VAL A C 1
ATOM 746 O O . VAL A 1 92 ? -16.323 3.455 13.699 1.00 96.88 92 VAL A O 1
ATOM 749 N N . TYR A 1 93 ? -14.143 3.102 13.373 1.00 97.62 93 TYR A N 1
ATOM 750 C CA . TYR A 1 93 ? -14.321 2.182 12.256 1.00 97.62 93 TYR A CA 1
ATOM 751 C C . TYR A 1 93 ? -13.298 1.055 12.334 1.00 97.62 93 TYR A C 1
ATOM 753 O O . TYR A 1 93 ? -12.103 1.295 12.475 1.00 97.62 93 TYR A O 1
ATOM 761 N N . PHE A 1 94 ? -13.756 -0.187 12.220 1.00 97.88 94 PHE A N 1
ATOM 762 C CA . PHE A 1 94 ? -12.862 -1.335 12.143 1.00 97.88 94 PHE A CA 1
ATOM 763 C C . PHE A 1 94 ? -13.500 -2.427 11.293 1.00 97.88 94 PHE A C 1
ATOM 765 O O . PHE A 1 94 ? -14.567 -2.940 11.646 1.00 97.88 94 PHE A O 1
ATOM 772 N N . ASN A 1 95 ? -12.833 -2.792 10.203 1.00 97.69 95 ASN A N 1
ATOM 773 C CA . ASN A 1 95 ? -13.251 -3.855 9.303 1.00 97.69 95 ASN A CA 1
ATOM 774 C C . ASN A 1 95 ? -12.093 -4.825 9.048 1.00 97.69 95 ASN A C 1
ATOM 776 O O . ASN A 1 95 ? -11.122 -4.476 8.390 1.00 97.69 95 ASN A O 1
ATOM 780 N N . ASP A 1 96 ? -12.211 -6.055 9.540 1.00 96.44 96 ASP A N 1
ATOM 781 C CA . ASP A 1 96 ? -11.272 -7.159 9.301 1.00 96.44 96 ASP A CA 1
ATOM 782 C C . ASP A 1 96 ? -11.810 -8.220 8.333 1.00 96.44 96 ASP A C 1
ATOM 784 O O . ASP A 1 96 ? -11.252 -9.311 8.212 1.00 96.44 96 ASP A O 1
ATOM 788 N N . ARG A 1 97 ? -12.900 -7.891 7.632 1.00 96.06 97 ARG A N 1
ATOM 789 C CA . ARG A 1 97 ? -13.570 -8.744 6.644 1.00 96.06 97 ARG A CA 1
ATOM 790 C C . ARG A 1 97 ? -13.500 -8.137 5.245 1.00 96.06 97 ARG A C 1
ATOM 792 O O . ARG A 1 97 ? -14.428 -8.284 4.449 1.00 96.06 97 ARG A O 1
ATOM 799 N N . VAL A 1 98 ? -12.419 -7.415 4.961 1.00 97.50 98 VAL A N 1
ATOM 800 C CA . VAL A 1 98 ? -12.124 -6.896 3.624 1.00 97.50 98 VAL A CA 1
ATOM 801 C C . VAL A 1 98 ? -11.927 -8.091 2.673 1.00 97.50 98 VAL A C 1
ATOM 803 O O . VAL A 1 98 ? -11.228 -9.034 3.045 1.00 97.50 98 VAL A O 1
ATOM 806 N N . PRO A 1 99 ? -12.562 -8.112 1.485 1.00 97.25 99 PRO A N 1
ATOM 807 C CA . PRO A 1 99 ? -12.654 -9.341 0.695 1.00 97.25 99 PRO A CA 1
ATOM 808 C C . PRO A 1 99 ? -11.391 -9.688 -0.107 1.00 97.25 99 PRO A C 1
ATOM 810 O O . PRO A 1 99 ? -11.229 -10.853 -0.453 1.00 97.25 99 PRO A O 1
ATOM 813 N N . ALA A 1 100 ? -10.531 -8.714 -0.419 1.00 97.12 100 ALA A N 1
ATOM 814 C CA . ALA A 1 100 ? -9.314 -8.906 -1.213 1.00 97.12 100 ALA A CA 1
ATOM 815 C C . ALA A 1 100 ? -8.301 -7.780 -0.959 1.00 97.12 100 ALA A C 1
ATOM 817 O O . ALA A 1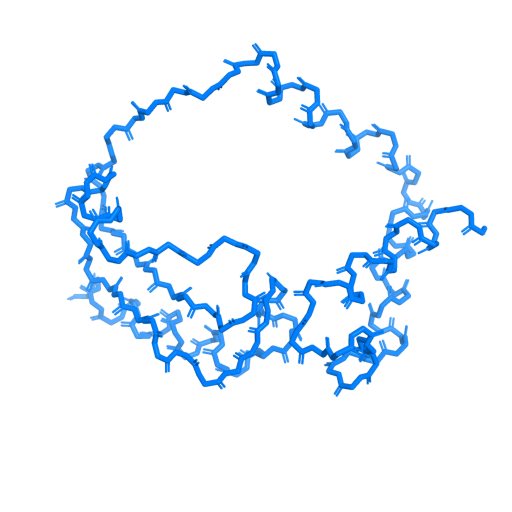 100 ? -8.692 -6.689 -0.531 1.00 97.12 100 ALA A O 1
ATOM 818 N N . GLY A 1 101 ? -7.034 -8.041 -1.281 1.00 97.50 101 GLY A N 1
ATOM 819 C CA . GLY A 1 101 ? -5.931 -7.078 -1.285 1.00 97.50 101 GLY A CA 1
ATOM 820 C C . GLY A 1 101 ? -4.870 -7.352 -0.217 1.00 97.50 101 GLY A C 1
ATOM 821 O O . GLY A 1 101 ? -5.132 -7.981 0.816 1.00 97.50 101 GLY A O 1
ATOM 822 N N . GLY A 1 102 ? -3.655 -6.893 -0.499 1.00 96.88 102 GLY A N 1
ATOM 823 C CA . GLY A 1 102 ? -2.490 -7.015 0.365 1.00 96.88 102 GLY A CA 1
ATOM 824 C C . GLY A 1 102 ? -2.031 -5.677 0.926 1.00 96.88 102 GLY A C 1
ATOM 825 O O . GLY A 1 102 ? -2.835 -4.825 1.314 1.00 96.88 102 GLY A O 1
ATOM 826 N N . HIS A 1 103 ? -0.713 -5.524 0.998 1.00 97.75 103 HIS A N 1
ATOM 827 C CA . HIS A 1 103 ? -0.047 -4.363 1.576 1.00 97.75 103 HIS A CA 1
ATOM 828 C C . HIS A 1 103 ? -0.280 -3.078 0.771 1.00 97.75 103 HIS A C 1
ATOM 830 O O . HIS A 1 103 ? -0.386 -1.985 1.328 1.00 97.75 103 HIS A O 1
ATOM 836 N N . PHE A 1 104 ? -0.419 -3.187 -0.553 1.00 98.06 104 PHE A N 1
ATOM 837 C CA . PHE A 1 104 ? -0.618 -2.046 -1.442 1.00 98.06 104 PHE A CA 1
ATOM 838 C C . PHE A 1 104 ? -2.109 -1.829 -1.716 1.00 98.06 104 PHE A C 1
ATOM 840 O O . PHE A 1 104 ? -2.522 -1.640 -2.856 1.00 98.06 104 PHE A O 1
ATOM 847 N N . ALA A 1 105 ? -2.928 -1.821 -0.661 1.00 97.75 105 ALA A N 1
ATOM 848 C CA . ALA A 1 105 ? -4.393 -1.806 -0.705 1.00 97.75 105 ALA A CA 1
ATOM 849 C C . ALA A 1 105 ? -5.021 -0.864 -1.753 1.00 97.75 105 ALA A C 1
ATOM 851 O O . ALA A 1 105 ? -5.911 -1.265 -2.504 1.00 97.75 105 ALA A O 1
ATOM 852 N N . ALA A 1 106 ? -4.566 0.391 -1.814 1.00 98.31 106 ALA A N 1
ATOM 853 C CA . ALA A 1 106 ? -5.081 1.378 -2.765 1.00 98.31 106 ALA A CA 1
ATOM 854 C C . ALA A 1 106 ? -4.678 1.089 -4.219 1.00 98.31 106 ALA A C 1
ATOM 856 O O . ALA A 1 106 ? -5.401 1.473 -5.134 1.00 98.31 106 ALA A O 1
ATOM 857 N N . PHE A 1 107 ? -3.531 0.442 -4.415 1.00 98.31 107 PHE A N 1
ATOM 858 C CA . PHE A 1 107 ? -2.982 0.116 -5.724 1.00 98.31 107 PHE A CA 1
ATOM 859 C C . PHE A 1 107 ? -3.588 -1.182 -6.265 1.00 98.31 107 PHE A C 1
ATOM 861 O O . PHE A 1 107 ? -4.026 -1.220 -7.405 1.00 98.31 107 PHE A O 1
ATOM 868 N N . GLU A 1 108 ? -3.704 -2.206 -5.415 1.00 98.06 108 GLU A N 1
ATOM 869 C CA . GLU A 1 108 ? -4.278 -3.510 -5.767 1.00 98.06 108 GLU A CA 1
ATOM 870 C C . GLU A 1 108 ? -5.806 -3.464 -5.891 1.00 98.06 108 GLU A C 1
ATOM 872 O O . GLU A 1 108 ? -6.393 -4.099 -6.761 1.00 98.06 108 GLU A O 1
ATOM 877 N N . GLN A 1 109 ? -6.475 -2.751 -4.979 1.00 98.19 109 GLN A N 1
ATOM 878 C CA . GLN A 1 109 ? -7.932 -2.769 -4.839 1.00 98.19 109 GLN A CA 1
ATOM 879 C C . GLN A 1 109 ? -8.500 -1.347 -4.668 1.00 98.19 109 GLN A C 1
ATOM 881 O O . GLN A 1 109 ? -9.152 -1.051 -3.657 1.00 98.19 109 GLN A O 1
ATOM 886 N N . PRO A 1 110 ? -8.324 -0.445 -5.655 1.00 98.19 110 PRO A N 1
ATOM 887 C CA . PRO A 1 110 ? -8.697 0.969 -5.534 1.00 98.19 110 PRO A CA 1
ATOM 888 C C . PRO A 1 110 ? -10.178 1.176 -5.192 1.00 98.19 110 PRO A C 1
ATOM 890 O O . PRO A 1 110 ? -10.526 2.071 -4.417 1.00 98.19 110 PRO A O 1
ATOM 893 N N . GLY A 1 111 ? -11.065 0.328 -5.726 1.00 98.56 111 GLY A N 1
ATOM 894 C CA . GLY A 1 111 ? -12.500 0.375 -5.437 1.00 98.56 111 GLY A CA 1
ATOM 895 C C . GLY A 1 111 ? -12.830 0.018 -3.985 1.00 98.56 111 GLY A C 1
ATOM 896 O O . GLY A 1 111 ? -13.576 0.750 -3.332 1.00 98.56 111 GLY A O 1
ATOM 897 N N . ILE A 1 112 ? -12.239 -1.066 -3.466 1.00 98.56 112 ILE A N 1
ATOM 898 C CA . ILE A 1 112 ? -12.416 -1.496 -2.070 1.00 98.56 112 ILE A CA 1
ATOM 899 C C . ILE A 1 112 ? -11.844 -0.432 -1.136 1.00 98.56 112 ILE A C 1
ATOM 901 O O . ILE A 1 112 ? -12.553 0.052 -0.259 1.00 98.56 112 ILE A O 1
ATOM 905 N N . PHE A 1 113 ? -10.599 -0.009 -1.368 1.00 98.56 113 PHE A N 1
ATOM 906 C CA . PHE A 1 113 ? -9.927 1.009 -0.564 1.00 98.56 113 PHE A CA 1
ATOM 907 C C . PHE A 1 113 ? -10.739 2.310 -0.478 1.00 98.56 113 PHE A C 1
ATOM 909 O O . PHE A 1 113 ? -10.952 2.855 0.606 1.00 98.56 113 PHE A O 1
ATOM 916 N N . THR A 1 114 ? -11.265 2.778 -1.613 1.00 98.69 114 THR A N 1
ATOM 917 C CA . THR A 1 114 ? -12.102 3.984 -1.662 1.00 98.69 114 THR A CA 1
ATOM 918 C C . THR A 1 114 ? -13.386 3.825 -0.846 1.00 98.69 114 THR A C 1
ATOM 920 O O . THR A 1 114 ? -13.796 4.761 -0.156 1.00 98.69 114 THR A O 1
ATOM 923 N N . GLU A 1 115 ? -14.045 2.665 -0.909 1.00 98.56 115 GLU A N 1
ATOM 924 C CA . GLU A 1 115 ? -15.263 2.425 -0.130 1.00 98.56 115 GLU A CA 1
ATOM 925 C C . GLU A 1 115 ? -14.976 2.338 1.372 1.00 98.56 115 GLU A C 1
ATOM 927 O O . GLU A 1 115 ? -15.731 2.905 2.161 1.00 98.56 115 GLU A O 1
ATOM 932 N N . GLU A 1 116 ? -13.865 1.723 1.776 1.00 98.50 116 GLU A N 1
ATOM 933 C CA . GLU A 1 116 ? -13.438 1.681 3.178 1.00 98.50 116 GLU A CA 1
ATOM 934 C C . GLU A 1 116 ? -13.177 3.094 3.732 1.00 98.50 116 GLU A C 1
ATOM 936 O O . GLU A 1 116 ? -13.696 3.444 4.797 1.00 98.50 116 GLU A O 1
ATOM 941 N N . ILE A 1 117 ? -12.500 3.966 2.969 1.00 98.19 117 ILE A N 1
ATOM 942 C CA . ILE A 1 117 ? -12.342 5.388 3.332 1.00 98.19 117 ILE A CA 1
ATOM 943 C C . ILE A 1 117 ? -13.702 6.076 3.471 1.00 98.19 117 ILE A C 1
ATOM 945 O O . ILE A 1 117 ? -13.934 6.813 4.431 1.00 98.19 117 ILE A O 1
ATOM 949 N N . ARG A 1 118 ? -14.627 5.855 2.529 1.00 98.38 118 ARG A N 1
ATOM 950 C CA . ARG A 1 118 ? -15.964 6.467 2.577 1.00 98.38 118 ARG A CA 1
ATOM 951 C C . ARG A 1 118 ? -16.772 5.983 3.780 1.00 98.38 118 ARG A C 1
ATOM 953 O O . ARG A 1 118 ? -17.495 6.783 4.371 1.00 98.38 118 ARG A O 1
ATOM 960 N N . ARG A 1 119 ? -16.667 4.703 4.151 1.00 98.06 119 ARG A N 1
ATOM 961 C CA . ARG A 1 119 ? -17.313 4.128 5.343 1.00 98.06 119 ARG A CA 1
ATOM 962 C C . ARG A 1 119 ? -16.793 4.760 6.619 1.00 98.06 119 ARG A C 1
ATOM 964 O O . ARG A 1 119 ? -17.614 5.181 7.431 1.00 98.06 119 ARG A O 1
ATOM 971 N N . PHE A 1 120 ? -15.474 4.882 6.746 1.00 97.94 120 PHE A N 1
ATOM 972 C CA . PHE A 1 120 ? -14.842 5.595 7.851 1.00 97.94 120 PHE A CA 1
ATOM 973 C C . PHE A 1 120 ? -15.295 7.059 7.906 1.00 97.94 120 PHE A C 1
ATOM 975 O O . PHE A 1 120 ? -15.797 7.506 8.931 1.00 97.94 120 PHE A O 1
ATOM 982 N N . ALA A 1 121 ? -15.226 7.787 6.789 1.00 97.56 121 ALA A N 1
ATOM 983 C CA . ALA A 1 121 ? -15.601 9.199 6.735 1.00 97.56 121 ALA A CA 1
ATOM 984 C C . ALA A 1 121 ? -17.072 9.454 7.112 1.00 97.56 121 ALA A C 1
ATOM 986 O O . ALA A 1 121 ? -17.394 10.522 7.624 1.00 97.56 121 ALA A O 1
ATOM 987 N N . ARG A 1 122 ? -17.976 8.489 6.885 1.00 97.62 122 ARG A N 1
ATOM 988 C CA . ARG A 1 122 ? -19.374 8.568 7.343 1.00 97.62 122 ARG A CA 1
ATOM 989 C C . ARG A 1 122 ? -19.530 8.456 8.864 1.00 97.62 122 ARG A C 1
ATOM 991 O O . ARG A 1 122 ? -20.549 8.916 9.356 1.00 97.62 122 ARG A O 1
ATOM 998 N N . GLN A 1 123 ? -18.559 7.887 9.584 1.00 96.44 123 GLN A N 1
ATOM 999 C CA . GLN A 1 123 ? -18.559 7.836 11.056 1.00 96.44 123 GLN A CA 1
ATOM 1000 C C . GLN A 1 123 ? -18.119 9.161 11.696 1.00 96.44 123 GLN A C 1
ATOM 1002 O O . GLN A 1 123 ? -18.363 9.375 12.875 1.00 96.44 123 GLN A O 1
ATOM 1007 N N . LEU A 1 124 ? -17.460 10.041 10.932 1.00 93.50 124 LEU A N 1
ATOM 1008 C CA . LEU A 1 124 ? -16.934 11.325 11.414 1.00 93.50 124 LEU A CA 1
ATOM 1009 C C . LEU A 1 124 ? -17.894 12.508 11.204 1.00 93.50 124 LEU A C 1
ATOM 1011 O O . LEU A 1 124 ? -17.515 13.649 11.466 1.00 93.50 124 LEU A O 1
ATOM 1015 N N . ARG A 1 125 ? -19.075 12.257 10.634 1.00 66.00 125 ARG A N 1
ATOM 1016 C CA . ARG A 1 125 ? -20.057 13.284 10.269 1.00 66.00 125 ARG A CA 1
ATOM 1017 C C . ARG A 1 125 ? -21.081 13.517 11.362 1.00 66.00 125 ARG A C 1
ATOM 1019 O O . ARG A 1 125 ? -21.513 12.516 11.969 1.00 66.00 125 ARG A O 1
#